Protein AF-A0A2V2GD59-F1 (afdb_monomer_lite)

Structure (mmCIF, N/CA/C/O backbone):
data_AF-A0A2V2GD59-F1
#
_entry.id   AF-A0A2V2GD59-F1
#
loop_
_atom_site.group_PDB
_atom_site.id
_atom_site.type_symbol
_atom_site.label_atom_id
_atom_site.label_alt_id
_atom_site.label_comp_id
_atom_site.label_asym_id
_atom_site.label_entity_id
_atom_site.label_seq_id
_atom_site.pdbx_PDB_ins_code
_atom_site.Cartn_x
_atom_site.Cartn_y
_atom_site.Cartn_z
_atom_site.occupancy
_atom_site.B_iso_or_equiv
_atom_site.auth_seq_id
_atom_site.auth_comp_id
_atom_site.auth_asym_id
_atom_site.auth_atom_id
_atom_site.pdbx_PDB_model_num
ATOM 1 N N . MET A 1 1 ? -18.756 13.973 24.146 1.00 46.41 1 MET A N 1
ATOM 2 C CA . MET A 1 1 ? -19.066 13.268 22.886 1.00 46.41 1 MET A CA 1
ATOM 3 C C . MET A 1 1 ? -18.057 13.746 21.857 1.00 46.41 1 MET A C 1
ATOM 5 O O . MET A 1 1 ? -18.238 14.799 21.265 1.00 46.41 1 MET A O 1
ATOM 9 N N . THR A 1 2 ? -16.904 13.083 21.803 1.00 45.53 2 THR A N 1
ATOM 10 C CA . THR A 1 2 ? -15.739 13.540 21.038 1.00 45.53 2 THR A CA 1
ATOM 11 C C . THR A 1 2 ? -15.974 13.237 19.566 1.00 45.53 2 THR A C 1
ATO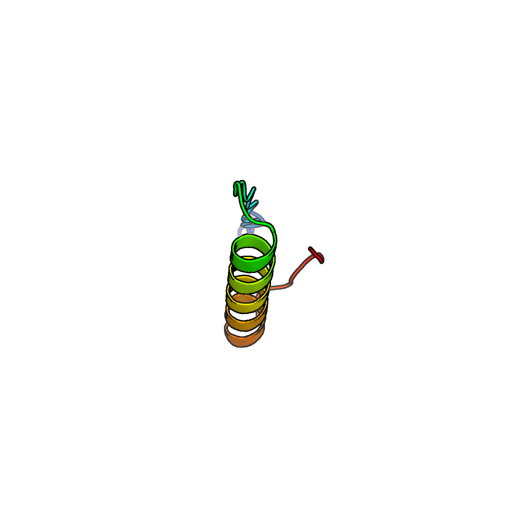M 13 O O . THR A 1 2 ? -16.217 12.090 19.197 1.00 45.53 2 THR A O 1
ATOM 16 N N . THR A 1 3 ? -15.958 14.271 18.732 1.00 57.19 3 THR A N 1
ATOM 17 C CA . THR A 1 3 ? -16.031 14.162 17.277 1.00 57.19 3 THR A CA 1
ATOM 18 C C . THR A 1 3 ? -14.794 13.416 16.791 1.00 57.19 3 THR A C 1
ATOM 20 O O . THR A 1 3 ? -13.716 14.001 16.711 1.00 57.19 3 THR A O 1
ATOM 23 N N . VAL A 1 4 ? -14.929 12.119 16.510 1.00 61.41 4 VAL A N 1
ATOM 24 C CA . VAL A 1 4 ? -13.904 11.354 15.794 1.00 61.41 4 VAL A CA 1
ATOM 25 C C . VAL A 1 4 ? -13.853 11.946 14.391 1.00 61.41 4 VAL A C 1
ATOM 27 O O . VAL A 1 4 ? -14.686 11.631 13.541 1.00 61.41 4 VAL A O 1
ATOM 30 N N . GLY A 1 5 ? -12.941 12.896 14.182 1.00 56.75 5 GLY A N 1
ATOM 31 C CA . GLY A 1 5 ? -12.595 13.355 12.848 1.00 56.75 5 GLY A CA 1
ATOM 32 C C . GLY A 1 5 ? -12.192 12.120 12.062 1.00 56.75 5 GLY A C 1
ATOM 33 O O . GLY A 1 5 ? -11.321 11.368 12.482 1.00 56.75 5 GLY A O 1
ATOM 34 N N . SER A 1 6 ? -12.904 11.827 10.983 1.00 68.50 6 SER A N 1
ATOM 35 C CA . SER A 1 6 ? -12.583 10.683 10.143 1.00 68.50 6 SER A CA 1
ATOM 36 C C . SER A 1 6 ? -11.239 10.940 9.457 1.00 68.50 6 SER A C 1
ATOM 38 O O . SER A 1 6 ? -11.204 11.590 8.408 1.00 68.50 6 SER A O 1
ATOM 40 N N . ASP A 1 7 ? -10.155 10.454 10.065 1.00 75.25 7 ASP A N 1
ATOM 41 C CA . ASP A 1 7 ? -8.784 10.520 9.557 1.00 75.25 7 ASP A CA 1
ATOM 42 C C . ASP A 1 7 ? -8.671 9.669 8.289 1.00 75.25 7 ASP A C 1
ATOM 44 O O . ASP A 1 7 ? -8.388 8.471 8.307 1.00 75.25 7 ASP A O 1
ATOM 48 N N . ARG A 1 8 ? -8.981 10.293 7.150 1.00 81.19 8 ARG A N 1
ATOM 49 C CA . ARG A 1 8 ? -8.944 9.659 5.833 1.00 81.19 8 ARG A CA 1
ATOM 50 C C . ARG A 1 8 ? -7.683 10.082 5.096 1.00 81.19 8 ARG A C 1
ATOM 52 O O . ARG A 1 8 ? -7.597 11.195 4.579 1.00 81.19 8 ARG A O 1
ATOM 59 N N . ILE A 1 9 ? -6.740 9.157 4.980 1.00 83.19 9 ILE A N 1
ATOM 60 C CA . ILE A 1 9 ? -5.523 9.340 4.190 1.00 83.19 9 ILE A CA 1
ATOM 61 C C . ILE A 1 9 ? -5.868 9.134 2.707 1.00 83.19 9 ILE A C 1
ATOM 63 O O . ILE A 1 9 ? -6.460 8.124 2.332 1.00 83.19 9 ILE A O 1
ATOM 67 N N . ARG A 1 10 ? -5.52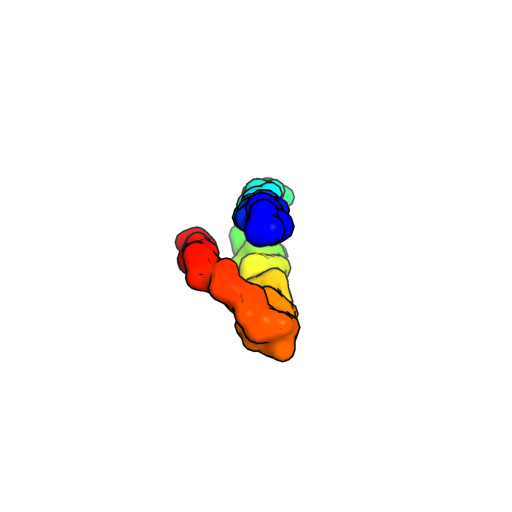7 10.106 1.851 1.00 85.94 10 ARG A N 1
ATOM 68 C CA . ARG A 1 10 ? -5.689 10.021 0.388 1.00 85.94 10 ARG A CA 1
ATOM 69 C C . ARG A 1 10 ? -4.314 10.016 -0.265 1.00 85.94 10 ARG A C 1
ATOM 71 O O . ARG A 1 10 ? -3.581 10.994 -0.144 1.00 85.94 10 ARG A O 1
ATOM 78 N N . ILE A 1 11 ? -3.984 8.940 -0.970 1.00 85.88 11 ILE A N 1
ATOM 79 C CA . ILE A 1 11 ? -2.673 8.749 -1.598 1.00 85.88 11 ILE A CA 1
ATOM 80 C C . ILE A 1 11 ? -2.851 8.800 -3.117 1.00 85.88 11 ILE A C 1
ATOM 82 O O . ILE A 1 11 ? -3.728 8.134 -3.661 1.00 85.88 11 ILE A O 1
ATOM 86 N N . LYS A 1 12 ? -2.031 9.599 -3.810 1.00 88.56 12 LYS A N 1
ATOM 87 C CA . LYS A 1 12 ? -1.962 9.628 -5.278 1.00 88.56 12 LYS A CA 1
ATOM 88 C C . LYS A 1 12 ? -0.555 9.249 -5.710 1.00 88.56 12 LYS A C 1
ATOM 90 O O . LYS A 1 12 ? 0.382 10.005 -5.467 1.00 88.56 12 LYS A O 1
ATOM 95 N N . LEU A 1 13 ? -0.421 8.105 -6.369 1.00 88.56 13 LEU A N 1
ATOM 96 C CA . LEU A 1 13 ? 0.858 7.626 -6.880 1.00 88.56 13 LEU A CA 1
ATOM 97 C C . LEU A 1 13 ? 1.039 8.047 -8.344 1.00 88.56 13 LEU A C 1
ATOM 99 O O . LEU A 1 13 ? 0.086 8.075 -9.124 1.00 88.56 13 LEU A O 1
ATOM 103 N N . LYS A 1 14 ? 2.271 8.407 -8.709 1.00 90.25 14 LYS A N 1
ATOM 104 C CA . LYS A 1 14 ? 2.691 8.671 -10.088 1.00 90.25 14 LYS A CA 1
ATOM 105 C C . LYS A 1 14 ? 4.041 8.007 -10.301 1.00 90.25 14 LYS A C 1
ATOM 107 O O . LYS A 1 14 ? 4.970 8.268 -9.543 1.00 90.25 14 LYS A O 1
ATOM 112 N N . ALA A 1 15 ? 4.148 7.195 -11.339 1.00 92.44 15 ALA A N 1
ATOM 113 C CA . ALA A 1 15 ? 5.397 6.578 -11.749 1.00 92.44 15 ALA A CA 1
ATOM 114 C C . ALA A 1 15 ? 5.467 6.540 -13.277 1.00 92.44 15 ALA A C 1
ATOM 116 O O . ALA A 1 15 ? 4.436 6.544 -13.947 1.00 92.44 15 ALA A O 1
ATOM 117 N N . TYR A 1 16 ? 6.687 6.515 -13.810 1.00 91.88 16 TYR A N 1
ATOM 118 C CA . TYR A 1 16 ? 6.923 6.340 -15.244 1.00 91.88 16 TYR A CA 1
ATOM 119 C C . TYR A 1 16 ? 6.783 4.872 -15.675 1.00 91.88 16 TYR A C 1
ATOM 121 O O . TYR A 1 16 ? 6.334 4.609 -16.785 1.00 91.88 16 TYR A O 1
ATOM 129 N N . ASP A 1 17 ? 7.137 3.929 -14.794 1.00 94.19 17 ASP A N 1
ATOM 130 C CA . ASP A 1 17 ? 6.979 2.488 -15.008 1.00 94.19 17 ASP A CA 1
ATOM 131 C C . ASP A 1 17 ? 5.826 1.948 -14.148 1.00 94.19 17 ASP A C 1
ATOM 133 O O . ASP A 1 17 ? 5.811 2.116 -12.923 1.00 94.19 17 ASP A O 1
ATOM 137 N N . TYR A 1 18 ? 4.876 1.276 -14.797 1.00 90.88 18 TYR A N 1
ATOM 138 C CA . TYR A 1 18 ? 3.723 0.654 -14.150 1.00 90.88 18 TYR A CA 1
ATOM 139 C C . TYR A 1 18 ? 4.129 -0.485 -13.207 1.00 90.88 18 TYR A C 1
ATOM 141 O O . TYR A 1 18 ? 3.484 -0.689 -12.187 1.00 90.88 18 TYR A O 1
ATOM 149 N N . ARG A 1 19 ? 5.234 -1.191 -13.476 1.00 93.19 19 ARG A N 1
ATOM 150 C CA . ARG A 1 19 ? 5.676 -2.324 -12.645 1.00 93.19 19 ARG A CA 1
ATOM 151 C C . ARG A 1 19 ? 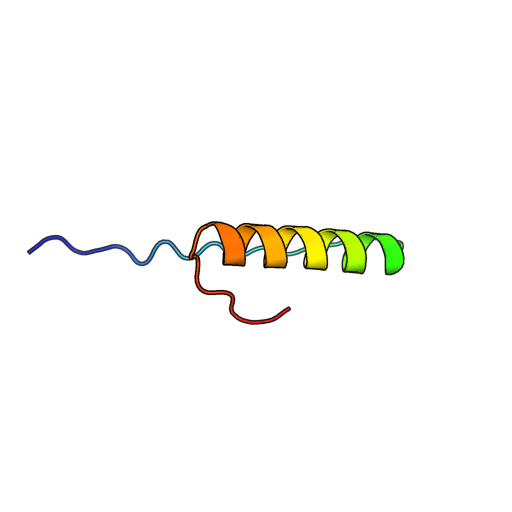6.044 -1.883 -11.234 1.00 93.19 19 ARG A C 1
ATOM 153 O O . ARG A 1 19 ? 5.753 -2.569 -10.257 1.00 93.19 19 ARG A O 1
ATOM 160 N N . ILE A 1 20 ? 6.694 -0.726 -11.136 1.00 92.38 20 ILE A N 1
ATOM 161 C CA . ILE A 1 20 ? 7.075 -0.119 -9.858 1.00 92.38 20 ILE A CA 1
ATOM 162 C C . ILE A 1 20 ? 5.830 0.424 -9.156 1.00 92.38 20 ILE A C 1
ATOM 164 O O . ILE A 1 20 ? 5.711 0.298 -7.938 1.00 92.38 20 ILE A O 1
ATOM 168 N N . LEU A 1 21 ? 4.897 0.991 -9.927 1.00 92.62 21 LEU A N 1
ATOM 169 C CA . LEU A 1 21 ? 3.628 1.484 -9.408 1.00 92.62 21 LEU A CA 1
ATOM 170 C C . LEU A 1 21 ? 2.824 0.361 -8.750 1.00 92.62 21 LEU A C 1
ATOM 172 O O . LEU A 1 21 ? 2.451 0.493 -7.589 1.00 92.62 21 LEU A O 1
ATOM 176 N N . ASP A 1 22 ? 2.633 -0.752 -9.455 1.00 91.94 22 ASP A N 1
ATOM 177 C CA . ASP A 1 22 ? 1.862 -1.897 -8.966 1.00 91.94 22 ASP A CA 1
ATOM 178 C C . ASP A 1 22 ? 2.504 -2.514 -7.721 1.00 91.94 22 ASP A C 1
ATOM 180 O O . ASP A 1 22 ? 1.809 -2.835 -6.756 1.00 91.94 22 ASP A O 1
ATOM 184 N N . LYS A 1 23 ? 3.842 -2.605 -7.694 1.00 94.25 23 LYS A N 1
ATOM 185 C CA . LYS A 1 23 ? 4.572 -3.065 -6.507 1.00 94.25 23 LYS A CA 1
ATOM 186 C C . LYS A 1 23 ? 4.325 -2.153 -5.301 1.00 94.25 23 LYS A C 1
ATOM 188 O O . LYS A 1 23 ? 4.031 -2.645 -4.215 1.00 94.25 23 LYS A O 1
ATOM 193 N N . ALA A 1 24 ? 4.429 -0.838 -5.490 1.00 92.81 24 ALA A N 1
ATOM 194 C CA . ALA A 1 24 ? 4.210 0.129 -4.418 1.00 92.81 24 ALA A CA 1
ATOM 195 C C . ALA A 1 24 ? 2.754 0.115 -3.923 1.00 92.81 24 ALA A C 1
ATOM 197 O O . ALA A 1 24 ? 2.511 0.185 -2.720 1.00 92.81 24 ALA A O 1
ATOM 198 N N . VAL A 1 25 ? 1.785 -0.013 -4.836 1.00 92.56 25 VAL A N 1
ATOM 199 C CA . VAL A 1 25 ? 0.365 -0.165 -4.488 1.00 92.56 25 VAL A CA 1
ATOM 200 C C . VAL A 1 25 ? 0.156 -1.416 -3.636 1.00 92.56 25 VAL A C 1
ATOM 202 O O . VAL A 1 25 ? -0.482 -1.321 -2.588 1.00 92.56 25 VAL A O 1
ATOM 205 N N . ALA A 1 26 ? 0.717 -2.561 -4.036 1.00 92.88 26 ALA A N 1
ATOM 206 C CA . ALA A 1 26 ? 0.596 -3.810 -3.284 1.00 92.88 26 ALA A CA 1
ATOM 207 C C . ALA A 1 26 ? 1.158 -3.679 -1.856 1.00 92.88 26 ALA A C 1
ATOM 209 O O . ALA A 1 26 ? 0.454 -3.989 -0.897 1.00 92.88 26 ALA A O 1
ATOM 210 N N . GLU A 1 27 ? 2.365 -3.123 -1.698 1.00 92.81 27 GLU A N 1
ATOM 211 C CA . GLU A 1 27 ? 2.977 -2.904 -0.377 1.00 92.81 27 GLU A CA 1
ATOM 212 C C . GLU A 1 27 ? 2.140 -1.971 0.518 1.00 92.81 27 GLU A C 1
ATOM 214 O O . GLU A 1 27 ? 1.972 -2.234 1.715 1.00 92.81 27 GLU A O 1
ATOM 219 N N . ILE A 1 28 ? 1.578 -0.895 -0.044 1.00 90.69 28 ILE A N 1
ATOM 220 C CA . ILE A 1 28 ? 0.719 0.043 0.697 1.00 90.69 28 ILE A CA 1
ATOM 221 C C . ILE A 1 28 ? -0.569 -0.648 1.148 1.00 90.69 28 ILE A C 1
ATOM 223 O O . ILE A 1 28 ? -0.984 -0.485 2.298 1.00 90.69 28 ILE A O 1
ATOM 227 N N . VAL A 1 29 ? -1.199 -1.422 0.263 1.00 90.69 29 VAL A N 1
ATOM 228 C CA . VAL A 1 29 ? -2.436 -2.148 0.569 1.00 90.69 29 VAL A CA 1
ATOM 229 C C . VAL A 1 29 ? -2.193 -3.194 1.654 1.00 90.69 29 VAL A C 1
ATOM 231 O O . VAL A 1 29 ? -2.976 -3.266 2.602 1.00 90.69 29 VAL A O 1
ATOM 234 N N . ASP A 1 30 ? -1.105 -3.957 1.566 1.00 92.62 30 ASP A N 1
ATOM 235 C CA . ASP A 1 30 ? -0.758 -4.970 2.566 1.00 92.62 30 ASP A CA 1
ATOM 236 C C . ASP A 1 30 ? -0.463 -4.335 3.929 1.00 92.62 30 ASP A C 1
ATOM 238 O O . ASP A 1 30 ? -0.955 -4.798 4.959 1.00 92.62 30 ASP A O 1
ATOM 242 N N . THR A 1 31 ? 0.256 -3.212 3.948 1.00 91.69 31 THR A N 1
ATOM 243 C CA . THR A 1 31 ? 0.545 -2.469 5.185 1.00 91.69 31 THR A CA 1
ATOM 244 C C . THR A 1 31 ? -0.728 -1.887 5.809 1.00 91.69 31 THR A C 1
ATOM 246 O O . THR A 1 31 ? -0.939 -1.987 7.022 1.00 91.69 31 THR A O 1
ATOM 249 N N . ALA A 1 32 ? -1.615 -1.314 4.994 1.00 89.94 32 ALA A N 1
ATOM 250 C CA . ALA A 1 32 ? -2.890 -0.780 5.465 1.00 89.94 32 ALA A CA 1
ATOM 251 C C . ALA A 1 32 ? -3.791 -1.893 6.029 1.00 89.94 32 ALA A C 1
ATOM 253 O O . ALA A 1 32 ? -4.373 -1.734 7.100 1.00 89.94 32 ALA A O 1
ATOM 254 N N . ARG A 1 33 ? -3.833 -3.059 5.374 1.00 88.00 33 ARG A N 1
ATOM 255 C CA . ARG A 1 33 ? -4.554 -4.237 5.881 1.00 88.00 33 ARG A CA 1
ATOM 256 C C . ARG A 1 33 ? -3.967 -4.750 7.198 1.00 88.00 33 ARG A C 1
ATOM 258 O O . ARG A 1 33 ? -4.728 -5.009 8.126 1.00 88.00 33 ARG A O 1
ATOM 265 N N . ASN A 1 34 ? -2.640 -4.836 7.311 1.00 91.38 34 ASN A N 1
ATOM 266 C CA . ASN A 1 34 ? -1.953 -5.304 8.523 1.00 91.38 34 ASN A CA 1
ATOM 267 C C . ASN A 1 34 ? -2.163 -4.383 9.732 1.00 91.38 34 ASN A C 1
ATOM 269 O O . ASN A 1 34 ? -2.212 -4.849 10.866 1.00 91.38 34 ASN A O 1
ATOM 273 N N . THR A 1 35 ? -2.307 -3.078 9.500 1.00 87.62 35 THR A N 1
ATOM 274 C CA . THR A 1 35 ? -2.592 -2.091 10.556 1.00 87.62 35 THR A CA 1
ATOM 275 C C . THR A 1 35 ? -4.076 -2.016 10.930 1.00 87.62 35 THR A C 1
ATOM 277 O O . THR A 1 35 ? -4.438 -1.280 11.846 1.00 87.62 35 THR A O 1
ATOM 280 N N . GLY A 1 36 ? -4.943 -2.780 10.256 1.00 82.69 36 GLY A N 1
ATOM 281 C CA . GLY A 1 36 ? -6.391 -2.755 10.474 1.00 82.69 36 GLY A CA 1
ATOM 282 C C . GLY A 1 36 ? -7.083 -1.533 9.864 1.00 82.69 36 GLY A C 1
ATOM 283 O O . GLY A 1 36 ? -8.242 -1.260 10.182 1.00 82.69 36 GLY A O 1
ATOM 284 N N . ALA A 1 37 ? -6.399 -0.790 8.990 1.00 83.12 37 ALA A N 1
ATOM 285 C CA . ALA A 1 37 ? -6.980 0.336 8.277 1.00 83.12 37 ALA A CA 1
ATOM 286 C C . ALA A 1 37 ? -7.880 -0.150 7.127 1.00 83.12 37 ALA A C 1
ATOM 288 O O . ALA A 1 37 ? -7.544 -1.063 6.370 1.00 83.12 37 ALA A O 1
ATOM 289 N N . GLY A 1 38 ? -9.041 0.489 6.972 1.00 82.56 38 GLY A N 1
ATOM 290 C 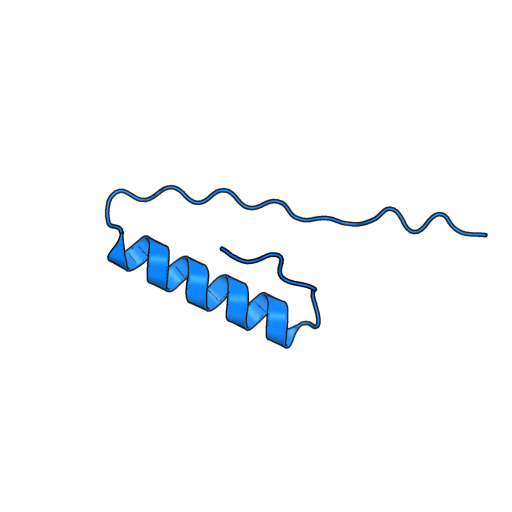CA . GLY A 1 38 ? -9.953 0.213 5.865 1.00 82.56 38 GLY A CA 1
ATOM 291 C C . GLY A 1 38 ? -9.389 0.727 4.541 1.00 82.56 38 GLY A C 1
ATOM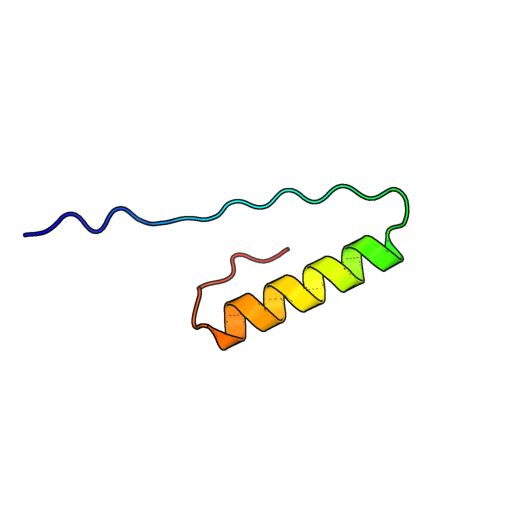 292 O O . GLY A 1 38 ? -9.208 1.931 4.368 1.00 82.56 38 GLY A O 1
ATOM 293 N N . VAL A 1 39 ? -9.149 -0.178 3.592 1.00 84.31 39 VAL A N 1
ATOM 294 C CA . VAL A 1 39 ? -8.697 0.164 2.237 1.00 84.31 39 VAL A CA 1
ATOM 295 C C . VAL A 1 39 ? -9.915 0.301 1.324 1.00 84.31 39 VAL A C 1
ATOM 297 O O . VAL A 1 39 ? -10.617 -0.675 1.067 1.00 84.31 39 VAL A O 1
ATOM 300 N N . ALA A 1 40 ? -10.160 1.504 0.809 1.00 76.81 40 ALA A N 1
ATOM 301 C CA . ALA A 1 40 ? -10.928 1.659 -0.424 1.00 76.81 40 ALA A CA 1
ATOM 302 C C . ALA A 1 40 ? -9.970 1.311 -1.570 1.00 76.81 40 ALA A C 1
ATOM 304 O O . ALA A 1 40 ? -8.854 1.819 -1.553 1.00 76.81 40 ALA A O 1
ATOM 305 N N . GLY A 1 41 ? -10.359 0.388 -2.457 1.00 68.88 41 GLY A N 1
ATOM 306 C CA . GLY A 1 41 ? -9.463 -0.271 -3.422 1.00 68.88 41 GLY A CA 1
ATOM 307 C C . GLY A 1 41 ? -8.555 0.659 -4.251 1.00 68.88 41 GLY A C 1
ATOM 308 O O . GLY A 1 41 ? -8.784 1.868 -4.275 1.00 68.88 41 GLY A O 1
ATOM 309 N N . PRO A 1 42 ? -7.518 0.098 -4.903 1.00 64.75 42 PRO A N 1
ATOM 310 C CA . PRO A 1 42 ? -6.644 0.853 -5.802 1.00 64.75 42 PRO A CA 1
ATOM 311 C C . PRO A 1 42 ? -7.394 1.469 -6.990 1.00 64.75 42 PRO A C 1
ATOM 313 O O . PRO A 1 42 ? -8.365 0.840 -7.474 1.00 64.75 42 PRO A O 1
#

Radius of gyration: 13.3 Å; chains: 1; bounding box: 26×20×38 Å

Sequence (42 aa):
MTTVGSDRIRIKLKAYDYRILDKAVAEIVDTARNTGAGVAGP

Foldseek 3Di:
DDPPPPPDDDDDDDDPDVVVVVVVQVVVVVVCVVVVHDDPHD

pLDDT: mean 82.98, std 13.11, range [45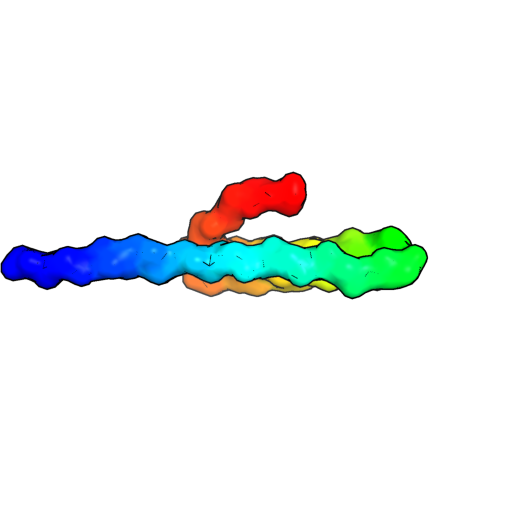.53, 94.25]

Secondary structure (DSSP, 8-state):
---------------SSHHHHHHHHHHHHHHHHHTT------